Protein AF-A0A919ZT52-F1 (afdb_monomer)

pLDDT: mean 85.52, std 13.45, range [48.03, 97.75]

Solvent-accessible surface area (backbone atoms only — not comparable to full-atom values): 9196 Å² total; per-residue (Å²): 112,70,68,62,54,52,53,54,50,52,52,51,52,50,50,52,53,51,50,53,52,52,51,51,51,50,56,53,46,58,62,31,70,82,72,46,60,67,66,58,29,62,76,74,41,52,54,68,50,17,40,52,54,13,48,51,26,47,76,70,67,39,28,70,61,11,37,57,23,27,50,50,33,56,76,72,36,96,63,74,50,78,50,35,53,62,33,26,48,28,28,48,59,76,64,40,58,69,64,18,57,62,33,38,80,42,30,77,54,56,71,60,32,53,52,51,50,53,40,51,57,54,60,70,72,49,74,85,89,57,88,69,55,63,71,57,54,54,47,49,46,50,52,53,53,51,50,54,52,49,51,53,51,50,53,52,53,50,52,51,54,52,57,70,68,68,61,135

Nearest PDB structures (foldseek):
  5fzq-assembly1_B  TM=6.498E-01  e=5.748E-02  synthetic construct
  3asf-assembly1_A  TM=7.489E-01  e=1.600E-01  Magnetospirillum gryphiswaldense MSR-1
  7y4i-assembly1_A  TM=7.850E-01  e=8.967E-01  Arabidopsis thaliana
  3vtx-assembly2_B  TM=5.626E-01  e=5.522E-01  Candidatus Magnetobacterium bavaricum
  2gw1-assembly1_B  TM=7.653E-01  e=1.456E+00  Saccharomyces cerevisiae

Structure (mmCIF, N/CA/C/O backbone):
data_AF-A0A919ZT52-F1
#
_entry.id   AF-A0A919ZT52-F1
#
loop_
_atom_site.group_PDB
_atom_site.id
_atom_site.type_symbol
_atom_site.label_atom_id
_atom_site.label_alt_id
_atom_site.label_comp_id
_atom_site.label_asym_id
_atom_site.label_entity_id
_atom_site.label_seq_id
_atom_site.pdbx_PDB_ins_code
_atom_site.Cartn_x
_atom_site.Cartn_y
_atom_site.Cartn_z
_atom_site.occupancy
_atom_site.B_iso_or_equiv
_atom_site.auth_seq_id
_atom_site.auth_comp_id
_atom_site.auth_asym_id
_atom_site.auth_atom_id
_atom_site.pdbx_PDB_model_num
ATOM 1 N N . MET A 1 1 ? 14.528 36.307 -48.763 1.00 54.81 1 MET A N 1
ATOM 2 C CA . MET A 1 1 ? 14.983 36.416 -47.352 1.00 54.81 1 MET A CA 1
ATOM 3 C C . MET A 1 1 ? 14.025 35.792 -46.330 1.00 54.81 1 MET A C 1
ATOM 5 O O . MET A 1 1 ? 14.511 35.105 -45.441 1.00 54.81 1 MET A O 1
ATOM 9 N N . LEU A 1 2 ? 12.698 35.955 -46.447 1.00 54.84 2 LEU A N 1
ATOM 10 C CA . LEU A 1 2 ? 11.715 35.403 -45.488 1.00 54.84 2 LEU A CA 1
ATOM 11 C C . LEU A 1 2 ? 11.738 33.864 -45.338 1.00 54.84 2 LEU A C 1
ATOM 13 O O . LEU A 1 2 ? 11.699 33.366 -44.215 1.00 54.84 2 LEU A O 1
ATOM 17 N N . GLY A 1 3 ? 11.890 33.108 -46.433 1.00 60.22 3 GLY A N 1
ATOM 18 C CA . GLY A 1 3 ? 11.948 31.636 -46.383 1.00 60.22 3 GLY A CA 1
ATOM 19 C C . GLY A 1 3 ? 13.192 31.070 -45.678 1.00 60.22 3 GLY A C 1
ATOM 20 O O . GLY A 1 3 ? 13.093 30.090 -44.945 1.00 60.22 3 GLY A O 1
ATOM 21 N N . MET A 1 4 ? 14.354 31.725 -45.817 1.00 58.41 4 MET A N 1
ATOM 22 C CA . MET A 1 4 ? 15.585 31.342 -45.103 1.00 58.41 4 MET A CA 1
ATOM 23 C C . MET A 1 4 ? 15.468 31.575 -43.593 1.00 58.41 4 MET A C 1
ATOM 25 O O . MET A 1 4 ? 15.925 30.746 -42.809 1.00 58.41 4 MET A O 1
ATOM 29 N N . MET A 1 5 ? 14.824 32.672 -43.176 1.00 60.53 5 MET A N 1
ATOM 30 C CA . MET A 1 5 ? 14.585 32.937 -41.754 1.00 60.53 5 MET A CA 1
ATOM 31 C C . MET A 1 5 ? 13.612 31.922 -41.137 1.00 60.53 5 MET A C 1
ATOM 33 O O . MET A 1 5 ? 13.876 31.424 -40.044 1.00 60.53 5 MET A O 1
ATOM 37 N N . GLN A 1 6 ? 12.539 31.545 -41.843 1.00 62.84 6 GLN A N 1
ATOM 38 C CA . GLN A 1 6 ? 11.621 30.495 -41.377 1.00 62.84 6 GLN A CA 1
ATOM 39 C C . GLN A 1 6 ? 12.297 29.120 -41.278 1.00 62.84 6 GLN A C 1
ATOM 41 O O . GLN A 1 6 ? 12.112 28.417 -40.285 1.00 62.84 6 GLN A O 1
ATOM 46 N N . TYR A 1 7 ? 13.120 28.750 -42.260 1.00 68.69 7 TYR A N 1
ATOM 47 C CA . TYR A 1 7 ? 13.857 27.484 -42.250 1.00 68.69 7 TYR A CA 1
ATOM 48 C C . TYR A 1 7 ? 14.858 27.393 -41.086 1.00 68.69 7 TYR A C 1
ATOM 50 O O . TYR A 1 7 ? 14.912 26.381 -40.382 1.00 68.69 7 TYR A O 1
ATOM 58 N N . ASN A 1 8 ? 15.596 28.476 -40.824 1.00 74.00 8 ASN A N 1
ATOM 59 C CA . ASN A 1 8 ? 16.509 28.552 -39.683 1.00 74.00 8 ASN A CA 1
ATOM 60 C C . ASN A 1 8 ? 15.757 28.484 -38.346 1.00 74.00 8 ASN A C 1
ATOM 62 O O . ASN A 1 8 ? 16.186 27.779 -37.436 1.00 74.00 8 ASN A O 1
ATOM 66 N N . TYR A 1 9 ? 14.593 29.129 -38.241 1.00 77.56 9 TYR A N 1
ATOM 67 C CA . TYR A 1 9 ? 13.747 29.062 -37.048 1.00 77.56 9 TYR A CA 1
ATOM 68 C C . TYR A 1 9 ? 13.218 27.644 -36.763 1.00 77.56 9 TYR A C 1
ATOM 70 O O . TYR A 1 9 ? 13.239 27.191 -35.616 1.00 77.56 9 TYR A O 1
ATOM 78 N N . LEU A 1 10 ? 12.795 26.911 -37.799 1.00 79.56 10 LEU A N 1
ATOM 79 C CA . LEU A 1 10 ? 12.364 25.513 -37.681 1.00 79.56 10 LEU A CA 1
ATOM 80 C C . LEU A 1 10 ? 13.504 24.587 -37.232 1.00 79.56 10 LEU A C 1
ATOM 82 O O . LEU A 1 10 ? 13.298 23.763 -36.340 1.00 79.56 10 LEU A O 1
ATOM 86 N N . LYS A 1 11 ? 14.714 24.756 -37.783 1.00 81.25 11 LYS A N 1
ATOM 87 C CA . LYS A 1 11 ? 15.902 24.001 -37.349 1.00 81.25 11 LYS A CA 1
ATOM 88 C C . LYS A 1 11 ? 16.242 24.243 -35.883 1.00 81.25 11 LYS A C 1
ATOM 90 O O . LYS A 1 11 ? 16.494 23.286 -35.157 1.00 81.25 11 LYS A O 1
ATOM 95 N N . ILE A 1 12 ? 16.205 25.500 -35.440 1.00 82.88 12 ILE A N 1
ATOM 96 C CA . ILE A 1 12 ? 16.485 25.867 -34.046 1.00 82.88 12 ILE A CA 1
ATOM 97 C C . ILE A 1 12 ? 15.443 25.243 -33.109 1.00 82.88 12 ILE A C 1
ATOM 99 O O . ILE A 1 12 ? 15.813 24.629 -32.113 1.00 82.88 12 ILE A O 1
ATOM 103 N N . LYS A 1 13 ? 14.147 25.309 -33.450 1.00 85.19 13 LYS A N 1
ATOM 104 C CA . LYS A 1 13 ? 13.085 24.646 -32.670 1.00 85.19 13 LYS A CA 1
ATOM 105 C C . LYS A 1 13 ? 13.278 23.137 -32.569 1.00 85.19 13 LYS A C 1
ATOM 107 O O . LYS A 1 13 ? 13.111 22.581 -31.486 1.00 85.19 13 LYS A O 1
ATOM 112 N N . PHE A 1 14 ? 13.632 22.483 -33.673 1.00 86.38 14 PHE A N 1
ATOM 113 C CA . PHE A 1 14 ? 13.911 21.050 -33.677 1.00 86.38 14 PHE A CA 1
ATOM 114 C C . PHE A 1 14 ? 15.100 20.708 -32.773 1.00 86.38 14 PHE A C 1
ATOM 116 O O . PHE A 1 14 ? 15.004 19.792 -31.963 1.00 86.38 14 PHE A O 1
ATOM 123 N N . PHE A 1 15 ? 16.183 21.488 -32.840 1.00 85.75 15 PHE A N 1
ATOM 124 C CA . PHE A 1 15 ? 17.351 21.301 -31.977 1.00 85.75 15 PHE A CA 1
ATOM 125 C C . PHE A 1 15 ? 17.018 21.493 -30.494 1.00 85.7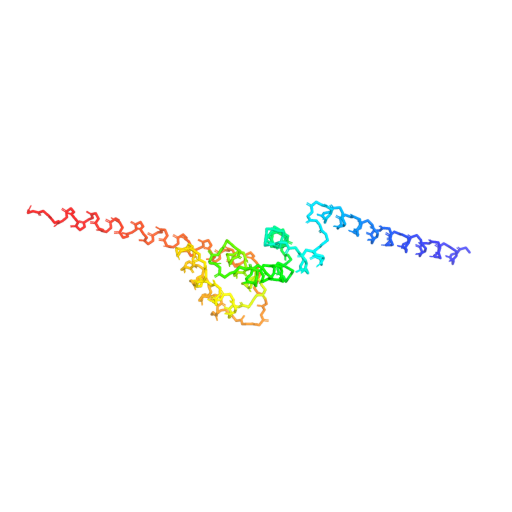5 15 PHE A C 1
ATOM 127 O O . PHE A 1 15 ? 17.458 20.702 -29.667 1.00 85.75 15 PHE A O 1
ATOM 134 N N . ILE A 1 16 ? 16.199 22.494 -30.155 1.00 84.75 16 ILE A N 1
ATOM 135 C CA . ILE A 1 16 ? 15.738 22.728 -28.779 1.00 84.75 16 ILE A CA 1
ATOM 136 C C . ILE A 1 16 ? 14.899 21.545 -28.279 1.00 84.75 16 ILE A C 1
ATOM 138 O O . ILE A 1 16 ? 15.113 21.078 -27.163 1.00 84.75 16 ILE A O 1
ATOM 142 N N . LEU A 1 17 ? 13.975 21.027 -29.097 1.00 84.62 17 LEU A N 1
ATOM 143 C CA . LEU A 1 17 ? 13.155 19.862 -28.745 1.00 84.62 17 LEU A CA 1
ATOM 144 C C . LEU A 1 17 ? 13.998 18.592 -28.583 1.00 84.62 17 LEU A C 1
ATOM 146 O O . LEU A 1 17 ? 13.808 17.853 -27.618 1.00 84.62 17 LEU A O 1
ATOM 150 N N . LEU A 1 18 ? 14.954 18.360 -29.485 1.00 83.62 18 LEU A N 1
ATOM 151 C CA . LEU A 1 18 ? 15.876 17.229 -29.418 1.00 83.62 18 LEU A CA 1
ATOM 152 C C . LEU A 1 18 ? 16.758 17.307 -28.168 1.00 83.62 18 LEU A C 1
ATOM 154 O O . LEU A 1 18 ? 16.915 16.319 -27.454 1.00 83.62 18 LEU A O 1
ATOM 158 N N . TYR A 1 19 ? 17.293 18.489 -27.867 1.00 77.31 19 TYR A N 1
ATOM 159 C CA . TYR A 1 19 ? 18.123 18.716 -26.689 1.00 77.31 19 TYR A CA 1
ATOM 160 C C . TYR A 1 19 ? 17.322 18.557 -25.391 1.00 77.31 19 TYR A C 1
ATOM 162 O O . TYR A 1 19 ? 17.786 17.900 -24.463 1.00 77.31 19 TYR A O 1
ATOM 170 N N . ALA A 1 20 ? 16.087 19.068 -25.341 1.00 73.75 20 ALA A N 1
ATOM 171 C CA . ALA A 1 20 ? 15.180 18.862 -24.213 1.00 73.75 20 ALA A CA 1
ATOM 172 C C . ALA A 1 20 ? 14.838 17.374 -24.010 1.00 73.75 20 ALA A C 1
ATOM 174 O O . ALA A 1 20 ? 14.836 16.893 -22.876 1.00 73.75 20 ALA A O 1
ATOM 175 N N . PHE A 1 21 ? 14.612 16.627 -25.096 1.00 75.31 21 PHE A N 1
ATOM 176 C CA . PHE A 1 21 ? 14.396 15.180 -25.050 1.00 75.31 21 PHE A CA 1
ATOM 177 C C . PHE A 1 21 ? 15.630 14.437 -24.515 1.00 75.31 21 PHE A C 1
ATOM 179 O O . PHE A 1 21 ? 15.511 13.624 -23.597 1.00 75.31 21 PHE A O 1
ATOM 186 N N . LEU A 1 22 ? 16.828 14.767 -25.002 1.00 70.06 22 LEU A N 1
ATOM 187 C CA . LEU A 1 22 ? 18.082 14.167 -24.537 1.00 70.06 22 LEU A CA 1
ATOM 188 C C . LEU A 1 22 ? 18.370 14.482 -23.061 1.00 70.06 22 LEU A C 1
ATOM 190 O O . LEU A 1 22 ? 18.699 13.570 -22.304 1.00 70.06 22 LEU A O 1
ATOM 194 N N . LEU A 1 23 ? 18.176 15.730 -22.618 1.00 68.75 23 LEU A N 1
ATOM 195 C CA . LEU A 1 23 ? 18.315 16.097 -21.204 1.00 68.75 23 LEU A CA 1
ATOM 196 C C . LEU A 1 23 ? 17.302 15.379 -20.318 1.00 68.75 23 LEU A C 1
ATOM 198 O O . LEU A 1 23 ? 17.652 14.950 -19.219 1.00 68.75 23 LEU A O 1
ATOM 202 N N . SER A 1 24 ? 16.059 15.232 -20.784 1.00 61.38 24 SER A N 1
ATOM 203 C CA . SER A 1 24 ? 15.040 14.504 -20.030 1.00 61.38 24 SER A CA 1
ATOM 204 C C . SER A 1 24 ? 15.457 13.047 -19.816 1.00 61.38 24 SER A C 1
ATOM 206 O O . SER A 1 24 ? 15.405 12.562 -18.688 1.00 61.38 24 SER A O 1
ATOM 208 N N . ASN A 1 25 ? 16.000 12.394 -20.848 1.00 58.31 25 ASN A N 1
ATOM 209 C CA . ASN A 1 25 ? 16.524 11.034 -20.748 1.00 58.31 25 ASN A CA 1
ATOM 210 C C . ASN A 1 25 ? 17.766 10.947 -19.853 1.00 58.31 25 ASN A C 1
ATOM 212 O O . ASN A 1 25 ? 17.889 9.987 -19.099 1.00 58.31 25 ASN A O 1
ATOM 216 N N . LEU A 1 26 ? 18.653 11.947 -19.871 1.00 57.75 26 LEU A N 1
ATOM 217 C CA . LEU A 1 26 ? 19.840 11.974 -19.012 1.00 57.75 26 LEU A CA 1
ATOM 218 C C . LEU A 1 26 ? 19.474 12.119 -17.527 1.00 57.75 26 LEU A C 1
ATOM 220 O O . LEU A 1 26 ? 20.028 11.416 -16.685 1.00 57.75 26 LEU A O 1
ATOM 224 N N . LEU A 1 27 ? 18.510 12.984 -17.201 1.00 56.72 27 LEU A N 1
ATOM 225 C CA . LEU A 1 27 ? 18.001 13.144 -15.834 1.00 56.72 27 LEU A CA 1
ATOM 226 C C . LEU A 1 27 ? 17.289 11.877 -15.347 1.00 56.72 27 LEU A C 1
ATOM 228 O O . LEU A 1 27 ? 17.435 11.485 -14.188 1.00 56.72 27 LEU A O 1
ATOM 232 N N . ILE A 1 28 ? 16.547 11.213 -16.236 1.00 55.12 28 ILE A N 1
ATOM 233 C CA . ILE A 1 28 ? 15.935 9.910 -15.965 1.00 55.12 28 ILE A CA 1
ATOM 234 C C . ILE A 1 28 ? 17.027 8.856 -15.712 1.00 55.12 28 ILE A C 1
ATOM 236 O O . ILE A 1 28 ? 16.950 8.135 -14.720 1.00 55.12 28 ILE A O 1
ATOM 240 N N . ALA A 1 29 ? 18.073 8.812 -16.542 1.00 51.56 29 ALA A N 1
ATOM 241 C CA . ALA A 1 29 ? 19.192 7.882 -16.409 1.00 51.56 29 ALA A CA 1
ATOM 242 C C . ALA A 1 29 ? 19.981 8.096 -15.110 1.00 51.56 29 ALA A C 1
ATOM 244 O O . ALA A 1 29 ? 20.216 7.136 -14.385 1.00 51.56 29 ALA A O 1
ATOM 245 N N . GLN A 1 30 ? 20.317 9.340 -14.748 1.00 51.53 30 GLN A N 1
ATOM 246 C CA . GLN A 1 30 ? 20.987 9.653 -13.478 1.00 51.53 30 GLN A CA 1
ATOM 247 C C . GLN A 1 30 ? 20.200 9.151 -12.271 1.00 51.53 30 GLN A C 1
ATOM 249 O O . GLN A 1 30 ? 20.778 8.610 -11.334 1.00 51.53 30 GLN A O 1
ATOM 254 N N . LYS A 1 31 ? 18.874 9.283 -12.310 1.00 52.00 31 LYS A N 1
ATOM 255 C CA . LYS A 1 31 ? 17.990 8.797 -11.253 1.00 52.00 31 LYS A CA 1
ATOM 256 C C . LYS A 1 31 ? 18.036 7.269 -11.113 1.00 52.00 31 LYS A C 1
ATOM 258 O O . LYS A 1 31 ? 17.950 6.773 -9.995 1.00 52.00 31 LYS A O 1
ATOM 263 N N . TYR A 1 32 ? 18.216 6.545 -12.220 1.00 52.19 32 TYR A N 1
ATOM 264 C CA . TYR A 1 32 ? 18.370 5.088 -12.229 1.00 52.19 32 TYR A CA 1
ATOM 265 C C . TYR A 1 32 ? 19.779 4.609 -11.892 1.00 52.19 32 TYR A C 1
ATOM 267 O O . TYR A 1 32 ? 19.910 3.535 -11.322 1.00 52.19 32 TYR A O 1
ATOM 275 N N . ILE A 1 33 ? 20.831 5.390 -12.147 1.00 48.03 33 ILE A N 1
ATOM 276 C CA . ILE A 1 33 ? 22.205 5.016 -11.765 1.00 48.03 33 ILE A CA 1
ATOM 277 C C . ILE A 1 33 ? 22.316 4.749 -10.251 1.00 48.03 33 ILE A C 1
ATOM 279 O O . ILE A 1 33 ? 23.074 3.875 -9.838 1.00 48.03 33 ILE A O 1
ATOM 283 N N . PHE A 1 34 ? 21.519 5.429 -9.420 1.00 51.94 34 PHE A N 1
ATOM 284 C CA . PHE A 1 34 ? 21.512 5.215 -7.967 1.00 51.94 34 PHE A CA 1
ATOM 285 C C . PHE A 1 34 ? 20.701 3.992 -7.501 1.00 51.94 34 PHE A C 1
ATOM 287 O O . PHE A 1 34 ? 20.846 3.581 -6.350 1.00 51.94 34 PHE A O 1
ATOM 294 N N . GLU A 1 35 ? 19.874 3.392 -8.364 1.00 60.88 35 GLU A N 1
ATOM 295 C CA . GLU A 1 35 ? 19.026 2.238 -8.019 1.00 60.88 35 GLU A CA 1
ATOM 296 C C . GLU A 1 35 ? 19.306 0.981 -8.863 1.00 60.88 35 GLU A C 1
ATOM 298 O O . GLU A 1 35 ? 18.9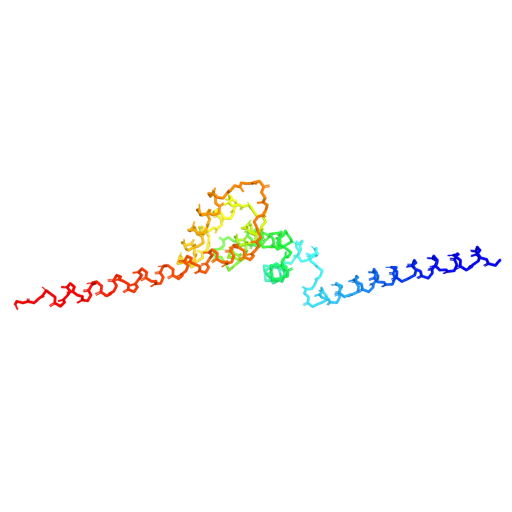70 -0.112 -8.412 1.00 60.88 35 GLU A O 1
ATOM 303 N N . GLY A 1 36 ? 19.987 1.120 -10.007 1.00 68.50 36 GLY A N 1
ATOM 304 C CA . GLY A 1 36 ? 20.198 0.119 -11.059 1.00 68.50 36 GLY A CA 1
ATOM 305 C C . GLY A 1 36 ? 19.156 0.219 -12.188 1.00 68.50 36 GLY A C 1
ATOM 306 O O . GLY A 1 36 ? 18.138 0.897 -12.047 1.00 68.50 36 GLY A O 1
ATOM 307 N N . ASP A 1 37 ? 19.397 -0.456 -13.319 1.00 82.94 37 ASP A N 1
ATOM 308 C CA . ASP A 1 37 ? 18.413 -0.559 -14.409 1.00 82.94 37 ASP A CA 1
ATOM 309 C C . ASP A 1 37 ? 17.153 -1.299 -13.905 1.00 82.94 37 ASP A C 1
ATOM 311 O O . ASP A 1 37 ? 17.252 -2.468 -13.518 1.00 82.94 37 ASP A O 1
ATOM 315 N N . PRO A 1 38 ? 15.962 -0.666 -13.902 1.00 85.25 38 PRO A N 1
ATOM 316 C CA . PRO A 1 38 ? 14.732 -1.291 -13.423 1.00 85.25 38 PRO A CA 1
ATOM 317 C C . PRO A 1 38 ? 14.382 -2.603 -14.111 1.00 85.25 38 PRO A C 1
ATOM 319 O O . PRO A 1 38 ? 13.757 -3.459 -13.483 1.00 85.25 38 PRO A O 1
ATOM 322 N N . GLN A 1 39 ? 14.727 -2.753 -15.392 1.00 88.31 39 GLN A N 1
ATOM 323 C CA . GLN A 1 39 ? 14.419 -3.967 -16.134 1.00 88.31 39 GLN A CA 1
ATOM 324 C C . GLN A 1 39 ? 15.323 -5.111 -15.672 1.00 88.31 39 GLN A C 1
ATOM 326 O O . GLN A 1 39 ? 14.813 -6.170 -15.310 1.00 88.31 39 GLN A O 1
ATOM 331 N N . LEU A 1 40 ? 16.627 -4.856 -15.548 1.00 89.12 40 LEU A N 1
ATOM 332 C CA . LEU A 1 40 ? 17.582 -5.818 -14.997 1.00 89.12 40 LEU A CA 1
ATOM 333 C C . LEU A 1 40 ? 17.231 -6.200 -13.549 1.00 89.12 40 LEU A C 1
ATOM 335 O O . LEU A 1 40 ? 17.250 -7.371 -13.177 1.00 89.12 40 LEU A O 1
ATOM 339 N N . ILE A 1 41 ? 16.838 -5.223 -12.724 1.00 88.38 41 ILE A N 1
ATOM 340 C CA . ILE A 1 41 ? 16.390 -5.474 -11.345 1.00 88.38 41 ILE A CA 1
ATOM 341 C C . ILE A 1 41 ? 15.136 -6.344 -11.316 1.00 88.38 41 ILE A C 1
ATOM 343 O O . ILE A 1 41 ? 15.014 -7.220 -10.461 1.00 88.38 41 ILE A O 1
ATOM 347 N N . PHE A 1 42 ? 14.184 -6.104 -12.212 1.00 90.38 42 PHE A N 1
ATOM 348 C CA . PHE A 1 42 ? 12.969 -6.906 -12.276 1.00 90.38 42 PHE A CA 1
ATOM 349 C C . PHE A 1 42 ? 13.272 -8.370 -12.635 1.00 90.38 42 PHE A C 1
ATOM 351 O O . PHE A 1 42 ? 12.699 -9.290 -12.041 1.00 90.38 42 PHE A O 1
ATOM 358 N N . GLU A 1 43 ? 14.180 -8.581 -13.586 1.00 91.50 43 GLU A N 1
ATOM 359 C CA . GLU A 1 43 ? 14.547 -9.903 -14.093 1.00 91.50 43 GLU A CA 1
ATOM 360 C C . GLU A 1 43 ? 15.389 -10.687 -13.078 1.00 91.50 43 GLU A C 1
ATOM 362 O O . GLU A 1 43 ? 14.985 -11.776 -12.653 1.00 91.50 43 GLU A O 1
ATOM 367 N N . GLU A 1 44 ? 16.495 -10.096 -12.623 1.00 90.50 44 GLU A N 1
ATOM 368 C CA . GLU A 1 44 ? 17.564 -10.779 -11.876 1.00 90.50 44 GLU A CA 1
ATOM 369 C C . GLU A 1 44 ? 17.760 -10.245 -10.450 1.00 90.50 44 GLU A C 1
ATOM 371 O O . GLU A 1 44 ? 18.473 -10.832 -9.633 1.00 90.50 44 GLU A O 1
ATOM 376 N N . GLY A 1 45 ? 17.133 -9.117 -10.121 1.00 88.38 45 GLY A N 1
ATOM 377 C CA . GLY A 1 45 ? 17.330 -8.452 -8.842 1.00 88.38 45 GLY A CA 1
ATOM 378 C C . GLY A 1 45 ? 16.782 -9.239 -7.653 1.00 88.38 45 GLY A C 1
ATOM 379 O O . GLY A 1 45 ? 15.751 -9.911 -7.694 1.00 88.38 45 GLY A O 1
ATOM 380 N N . SER A 1 46 ? 17.442 -9.071 -6.511 1.00 91.88 46 SER A N 1
ATOM 381 C CA . SER A 1 46 ? 16.978 -9.594 -5.227 1.00 91.88 46 SER A CA 1
ATOM 382 C C . SER A 1 46 ? 15.655 -8.956 -4.781 1.00 91.88 46 SER A C 1
ATOM 384 O O . SER A 1 46 ? 15.247 -7.892 -5.259 1.00 91.88 46 SER A O 1
ATOM 386 N N . PHE A 1 47 ? 15.017 -9.547 -3.762 1.00 91.94 47 PHE A N 1
ATOM 387 C CA . PHE A 1 47 ? 13.848 -8.949 -3.103 1.00 91.94 47 PHE A CA 1
ATOM 388 C C . PHE A 1 47 ? 14.117 -7.505 -2.658 1.00 91.94 47 PHE A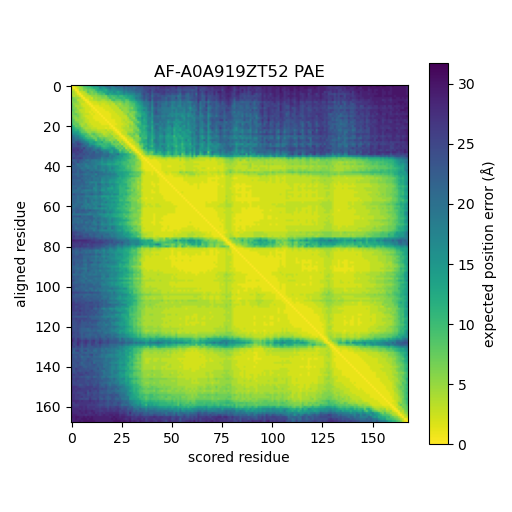 C 1
ATOM 390 O O . PHE A 1 47 ? 13.256 -6.643 -2.798 1.00 91.94 47 PHE A O 1
ATOM 397 N N . LYS A 1 48 ? 15.309 -7.229 -2.108 1.00 91.00 48 LYS A N 1
ATOM 398 C CA . LYS A 1 48 ? 15.660 -5.898 -1.594 1.00 91.00 48 LYS A CA 1
ATOM 399 C C . LYS A 1 48 ? 15.753 -4.875 -2.726 1.00 91.00 48 LYS A C 1
ATOM 401 O O . LYS A 1 48 ? 15.236 -3.775 -2.564 1.00 91.00 48 LYS A O 1
ATOM 406 N N . GLN A 1 49 ? 16.369 -5.243 -3.850 1.00 91.38 49 GLN A N 1
ATOM 407 C CA . GLN A 1 49 ? 16.461 -4.375 -5.028 1.00 91.38 49 GLN A CA 1
ATOM 408 C C . GLN A 1 49 ? 15.067 -4.108 -5.602 1.00 91.38 49 GLN A C 1
ATOM 410 O O . GLN A 1 49 ? 14.655 -2.955 -5.651 1.00 91.38 49 GLN A O 1
ATOM 415 N N . ASN A 1 50 ? 14.284 -5.157 -5.876 1.00 93.38 50 ASN A N 1
ATOM 416 C CA . ASN A 1 50 ? 12.905 -5.019 -6.360 1.00 93.38 50 ASN A CA 1
ATOM 417 C C . ASN A 1 50 ? 12.031 -4.169 -5.425 1.00 93.38 50 ASN A C 1
ATOM 419 O O . ASN A 1 50 ? 11.275 -3.309 -5.875 1.00 93.38 50 ASN A O 1
ATOM 423 N N . TYR A 1 51 ? 12.153 -4.365 -4.111 1.00 93.69 51 TYR A N 1
ATOM 424 C CA . TYR A 1 51 ? 11.412 -3.579 -3.131 1.00 93.69 51 TYR A CA 1
ATOM 425 C C . TYR A 1 51 ? 11.816 -2.104 -3.146 1.00 93.69 51 TYR A C 1
ATOM 427 O O . TYR A 1 51 ? 10.936 -1.245 -3.134 1.00 93.69 51 TYR A O 1
ATOM 435 N N . ASN A 1 52 ? 13.116 -1.806 -3.175 1.00 92.69 52 ASN A N 1
ATOM 436 C CA . ASN A 1 52 ? 13.614 -0.433 -3.163 1.00 92.69 52 ASN A CA 1
ATOM 437 C C . ASN A 1 52 ? 13.207 0.313 -4.439 1.00 92.69 52 ASN A C 1
ATOM 439 O O . ASN A 1 52 ? 12.600 1.378 -4.341 1.00 92.69 52 ASN A O 1
ATOM 443 N N . THR A 1 53 ? 13.424 -0.288 -5.609 1.00 92.56 53 THR A N 1
ATOM 444 C CA . THR A 1 53 ? 13.036 0.298 -6.899 1.00 92.56 53 THR A CA 1
ATOM 445 C C . THR A 1 53 ? 11.514 0.435 -7.006 1.00 92.56 53 THR A C 1
ATOM 447 O O . THR A 1 53 ? 10.985 1.466 -7.422 1.00 92.56 53 THR A O 1
ATOM 450 N N . GLY A 1 54 ? 10.756 -0.566 -6.546 1.00 94.94 54 GLY A N 1
ATOM 451 C CA . GLY A 1 54 ? 9.296 -0.483 -6.482 1.00 94.94 54 GLY A CA 1
ATOM 452 C C . GLY A 1 54 ? 8.806 0.638 -5.559 1.00 94.94 54 GLY A C 1
ATOM 453 O O . GLY A 1 54 ? 7.839 1.335 -5.875 1.00 94.94 54 GLY A O 1
ATOM 454 N N . LEU A 1 55 ? 9.485 0.858 -4.430 1.00 94.56 55 LEU A N 1
ATOM 455 C CA . LEU A 1 55 ? 9.178 1.937 -3.493 1.00 94.56 55 LEU A CA 1
ATOM 456 C C . LEU A 1 55 ? 9.506 3.318 -4.075 1.00 94.56 55 LEU A C 1
ATOM 458 O O . LEU A 1 55 ? 8.752 4.269 -3.865 1.00 94.56 55 LEU A O 1
ATOM 462 N N . PHE A 1 56 ? 10.588 3.432 -4.834 1.00 93.19 56 PHE A N 1
ATOM 463 C CA . PHE A 1 56 ? 10.920 4.644 -5.569 1.00 93.19 56 PHE A CA 1
ATOM 464 C C . PHE A 1 56 ? 9.831 5.020 -6.577 1.00 93.19 56 PHE A C 1
ATOM 466 O O . PHE A 1 56 ? 9.342 6.157 -6.578 1.00 93.19 56 PHE A O 1
ATOM 473 N N . PHE A 1 57 ? 9.371 4.063 -7.385 1.00 94.19 57 PHE A N 1
ATOM 474 C CA . PHE A 1 57 ? 8.276 4.305 -8.325 1.00 94.19 57 PHE A CA 1
ATOM 475 C C . PHE A 1 57 ? 6.969 4.646 -7.616 1.00 94.19 57 PHE A C 1
ATOM 477 O O . PHE A 1 57 ? 6.241 5.545 -8.039 1.00 94.19 57 PHE A O 1
ATOM 484 N N . TYR A 1 58 ? 6.701 3.998 -6.482 1.00 95.25 58 TYR A N 1
ATOM 485 C CA . TYR A 1 58 ? 5.562 4.324 -5.634 1.00 95.25 58 TYR A CA 1
ATOM 486 C C . TYR A 1 58 ? 5.610 5.786 -5.156 1.00 95.25 58 TYR A C 1
ATOM 488 O O . TYR A 1 58 ? 4.627 6.517 -5.299 1.00 95.25 58 TYR A O 1
ATOM 496 N N . ASN A 1 59 ? 6.758 6.234 -4.642 1.00 93.25 59 ASN A N 1
ATOM 497 C CA . ASN A 1 59 ? 6.948 7.596 -4.134 1.00 93.25 59 ASN A CA 1
ATOM 498 C C . ASN A 1 59 ? 6.910 8.655 -5.244 1.00 93.25 59 ASN A C 1
ATOM 500 O O . ASN A 1 59 ? 6.534 9.799 -4.999 1.00 93.25 59 ASN A O 1
ATOM 504 N N . THR A 1 60 ? 7.263 8.271 -6.470 1.00 92.56 60 THR A N 1
ATOM 505 C CA . THR A 1 60 ? 7.260 9.147 -7.652 1.00 92.56 60 THR A CA 1
ATOM 506 C C . THR A 1 60 ? 5.955 9.065 -8.450 1.00 92.56 60 THR A C 1
ATOM 508 O O . THR A 1 60 ? 5.864 9.608 -9.547 1.00 92.56 60 THR A O 1
ATOM 511 N N . ASN A 1 61 ? 4.919 8.440 -7.875 1.00 94.75 61 ASN A N 1
ATOM 512 C CA . ASN A 1 61 ? 3.577 8.263 -8.438 1.00 94.75 61 ASN A CA 1
ATOM 513 C C . ASN A 1 61 ? 3.501 7.434 -9.735 1.00 94.75 61 ASN A C 1
ATOM 515 O O . ASN A 1 61 ? 2.473 7.429 -10.410 1.00 94.75 61 ASN A O 1
ATOM 519 N N . GLN A 1 62 ? 4.550 6.685 -10.068 1.00 94.81 62 GLN A N 1
ATOM 520 C CA . GLN A 1 62 ? 4.582 5.764 -11.204 1.00 94.81 62 GLN A CA 1
ATOM 521 C C . GLN A 1 62 ? 4.040 4.397 -10.765 1.00 94.81 62 GLN A C 1
ATOM 523 O O . GLN A 1 62 ? 4.759 3.402 -10.684 1.00 94.81 62 GLN A O 1
ATOM 528 N N . TRP A 1 63 ? 2.756 4.359 -10.400 1.00 96.62 63 TRP A N 1
ATOM 529 C CA . TRP A 1 63 ? 2.165 3.217 -9.690 1.00 96.62 63 TRP A CA 1
ATOM 530 C C . TRP A 1 63 ? 2.143 1.917 -10.496 1.00 96.62 63 TRP A C 1
ATOM 532 O O . TRP A 1 63 ? 2.281 0.861 -9.894 1.00 96.62 63 TRP A O 1
ATOM 542 N N . GLU A 1 64 ? 2.021 1.977 -11.822 1.00 96.50 64 GLU A N 1
ATOM 543 C CA . GLU A 1 64 ? 2.092 0.795 -12.701 1.00 96.50 64 GLU A CA 1
ATOM 544 C C . GLU A 1 64 ? 3.461 0.098 -12.591 1.00 96.50 64 GLU A C 1
ATOM 546 O O . GLU A 1 64 ? 3.548 -1.105 -12.344 1.00 96.50 64 GLU A O 1
ATOM 551 N N . LEU A 1 65 ? 4.551 0.871 -12.666 1.00 95.56 65 LEU A N 1
ATOM 552 C CA . LEU A 1 65 ? 5.913 0.354 -12.492 1.00 95.56 65 LEU A CA 1
ATOM 553 C C . LEU A 1 65 ? 6.152 -0.128 -11.060 1.00 95.56 65 LEU A C 1
ATOM 555 O O . LEU A 1 65 ? 6.750 -1.184 -10.845 1.00 95.56 65 LEU A O 1
ATOM 559 N N . ALA A 1 66 ? 5.616 0.598 -10.075 1.00 96.81 66 ALA A N 1
ATOM 560 C CA . ALA A 1 66 ? 5.651 0.167 -8.685 1.00 96.81 66 ALA A CA 1
ATOM 561 C C . ALA A 1 66 ? 4.955 -1.190 -8.500 1.00 96.81 66 ALA A C 1
ATOM 563 O O . ALA A 1 66 ? 5.485 -2.049 -7.803 1.00 96.81 66 ALA A O 1
ATOM 564 N N . ILE A 1 67 ? 3.793 -1.410 -9.128 1.00 97.69 67 ILE A N 1
ATOM 565 C CA . ILE A 1 67 ? 3.072 -2.691 -9.081 1.00 97.69 67 ILE A CA 1
ATOM 566 C C . ILE A 1 67 ? 3.930 -3.802 -9.674 1.00 97.69 67 ILE A C 1
ATOM 568 O O . ILE A 1 67 ? 4.072 -4.835 -9.026 1.00 97.69 67 ILE A O 1
ATOM 572 N N . LYS A 1 68 ? 4.541 -3.589 -10.848 1.00 96.25 68 LYS A N 1
ATOM 573 C CA . LYS A 1 68 ? 5.400 -4.588 -11.506 1.00 96.25 68 LYS A CA 1
ATOM 574 C C . LYS A 1 68 ? 6.499 -5.093 -10.559 1.00 96.25 68 LYS A C 1
ATOM 576 O O . LYS A 1 68 ? 6.588 -6.291 -10.297 1.00 96.25 68 LYS A O 1
ATOM 581 N N . LEU A 1 69 ? 7.274 -4.179 -9.978 1.00 95.12 69 LEU A N 1
ATOM 582 C CA . LEU A 1 69 ? 8.397 -4.511 -9.091 1.00 95.12 69 LEU A CA 1
ATOM 583 C C . LEU A 1 69 ? 7.951 -5.037 -7.720 1.00 95.12 69 LEU A C 1
ATOM 585 O O . LEU A 1 69 ? 8.498 -6.008 -7.203 1.00 95.12 69 LEU A O 1
ATOM 589 N N . LEU A 1 70 ? 6.916 -4.447 -7.118 1.00 95.81 70 LEU A N 1
ATOM 590 C CA . LEU A 1 70 ? 6.417 -4.908 -5.820 1.00 95.81 70 LEU A CA 1
ATOM 591 C C . LEU A 1 70 ? 5.689 -6.255 -5.925 1.00 95.81 70 LEU A C 1
ATOM 593 O O . LEU A 1 70 ? 5.646 -6.987 -4.941 1.00 95.81 70 LEU A O 1
ATOM 597 N N . LYS A 1 71 ? 5.132 -6.605 -7.087 1.00 95.12 71 LYS A N 1
ATOM 598 C CA . LYS A 1 71 ? 4.570 -7.936 -7.343 1.00 95.12 71 LYS A CA 1
ATOM 599 C C . LYS A 1 71 ? 5.673 -8.977 -7.527 1.00 95.12 71 LYS A C 1
ATOM 601 O O . LYS A 1 71 ? 5.545 -10.068 -6.983 1.00 95.12 71 LYS A O 1
ATOM 606 N N . ARG A 1 72 ? 6.795 -8.616 -8.160 1.00 94.69 72 ARG A N 1
ATOM 607 C CA . ARG A 1 72 ? 7.997 -9.466 -8.209 1.00 94.69 72 ARG A CA 1
ATOM 608 C C . ARG A 1 72 ? 8.481 -9.846 -6.807 1.00 94.69 72 ARG A C 1
ATOM 610 O O . ARG A 1 72 ? 8.858 -10.987 -6.563 1.00 94.69 72 ARG A O 1
ATOM 617 N N . CYS A 1 73 ? 8.370 -8.938 -5.837 1.00 93.56 73 CYS A N 1
ATOM 618 C CA . CYS A 1 73 ? 8.643 -9.258 -4.435 1.00 93.56 73 CYS A CA 1
ATOM 619 C C . CYS A 1 73 ? 7.750 -10.378 -3.860 1.00 93.56 73 CYS A C 1
ATOM 621 O O . CYS A 1 73 ? 8.244 -11.139 -3.033 1.00 93.56 73 CYS A O 1
ATOM 623 N N . ASP A 1 74 ? 6.480 -10.500 -4.274 1.00 90.62 74 ASP A N 1
ATOM 624 C CA . ASP A 1 74 ? 5.563 -11.589 -3.865 1.00 90.62 74 ASP A CA 1
ATOM 625 C C . ASP A 1 74 ? 6.035 -12.947 -4.417 1.00 90.62 74 ASP A C 1
ATOM 627 O O . ASP A 1 74 ? 5.896 -13.974 -3.760 1.00 90.62 74 ASP A O 1
ATOM 631 N N . GLU A 1 75 ? 6.647 -12.951 -5.604 1.00 89.94 75 GLU A N 1
ATOM 632 C CA . GLU A 1 75 ? 7.213 -14.152 -6.235 1.00 89.94 75 GLU A CA 1
ATOM 633 C C . GLU A 1 75 ? 8.517 -14.587 -5.551 1.00 89.94 75 GLU A C 1
ATOM 635 O O . GLU A 1 75 ? 8.745 -15.775 -5.323 1.00 89.94 75 GLU A O 1
ATOM 640 N N . LEU A 1 76 ? 9.350 -13.617 -5.158 1.00 90.62 76 LEU A N 1
ATOM 641 C CA . LEU A 1 76 ? 10.638 -13.853 -4.500 1.00 90.62 76 LEU A CA 1
ATOM 642 C C . LEU A 1 76 ? 10.510 -14.227 -3.012 1.00 90.62 76 LEU A C 1
ATOM 644 O O . LEU A 1 76 ? 11.474 -14.707 -2.412 1.00 90.62 76 LEU A O 1
ATOM 648 N N . THR A 1 77 ? 9.354 -14.013 -2.367 1.00 83.94 77 THR A N 1
ATOM 649 C CA . THR A 1 77 ? 9.150 -14.432 -0.972 1.00 83.94 77 THR A CA 1
ATOM 650 C C . THR A 1 77 ? 7.730 -14.887 -0.655 1.00 83.94 77 THR A C 1
ATOM 652 O O . THR A 1 77 ? 6.754 -14.192 -0.895 1.00 83.94 77 THR A O 1
ATOM 655 N N . ARG A 1 78 ? 7.613 -16.023 0.044 1.00 69.62 78 ARG A N 1
ATOM 656 C CA . ARG A 1 78 ? 6.325 -16.543 0.546 1.00 69.62 78 ARG A CA 1
ATOM 657 C C . ARG A 1 78 ? 5.853 -15.881 1.851 1.00 69.62 78 ARG A C 1
ATOM 659 O O . ARG A 1 78 ? 4.775 -16.196 2.353 1.00 69.62 78 ARG A O 1
ATOM 666 N N . ARG A 1 79 ? 6.666 -15.011 2.469 1.00 77.75 79 ARG A N 1
ATOM 667 C CA . ARG A 1 79 ? 6.375 -14.422 3.790 1.00 77.75 79 ARG A CA 1
ATOM 668 C C . ARG A 1 79 ? 5.551 -13.136 3.669 1.00 77.75 79 ARG A C 1
ATOM 670 O O . ARG A 1 79 ? 5.740 -12.345 2.751 1.00 77.75 79 ARG A O 1
ATOM 677 N N . LYS A 1 80 ? 4.707 -12.864 4.676 1.00 75.56 80 LYS A N 1
ATOM 678 C CA . LYS A 1 80 ? 4.032 -11.562 4.856 1.00 75.56 80 LYS A CA 1
ATOM 679 C C . LYS A 1 80 ? 5.060 -10.460 5.132 1.00 75.56 80 LYS A C 1
ATOM 681 O O . LYS A 1 80 ? 5.386 -10.184 6.287 1.00 75.56 80 LYS A O 1
ATOM 686 N N . THR A 1 81 ? 5.596 -9.859 4.076 1.00 85.44 81 THR A N 1
ATOM 687 C CA . THR A 1 81 ? 6.665 -8.856 4.147 1.00 85.44 81 THR A CA 1
ATOM 688 C C 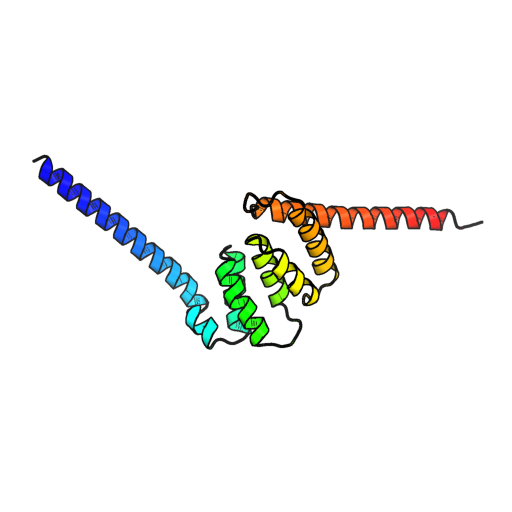. THR A 1 81 ? 6.141 -7.437 3.905 1.00 85.44 81 THR A C 1
ATOM 690 O O . THR A 1 81 ? 4.947 -7.191 3.732 1.00 85.44 81 THR A O 1
ATOM 693 N N . ILE A 1 82 ? 7.048 -6.465 3.984 1.00 91.38 82 ILE A N 1
ATOM 694 C CA . ILE A 1 82 ? 6.746 -5.028 3.990 1.00 91.38 82 ILE A CA 1
ATOM 695 C C . ILE A 1 82 ? 6.165 -4.503 2.665 1.00 91.38 82 ILE A C 1
ATOM 697 O O . ILE A 1 82 ? 5.433 -3.514 2.685 1.00 91.38 82 ILE A O 1
ATOM 701 N N . HIS A 1 83 ? 6.422 -5.182 1.540 1.00 93.75 83 HIS A N 1
ATOM 702 C CA . HIS A 1 83 ? 6.046 -4.739 0.191 1.00 93.75 83 HIS A CA 1
ATOM 703 C C . HIS A 1 83 ? 4.529 -4.724 -0.070 1.00 93.75 83 HIS A C 1
ATOM 705 O O . HIS A 1 83 ? 4.059 -3.925 -0.877 1.00 93.75 83 HIS A O 1
ATOM 711 N N . TYR A 1 84 ? 3.729 -5.522 0.650 1.00 94.94 84 TYR A N 1
ATOM 712 C CA . TYR A 1 84 ? 2.275 -5.550 0.436 1.00 94.94 84 TYR A CA 1
ATOM 713 C C . TYR A 1 84 ? 1.582 -4.227 0.760 1.00 94.94 84 TYR A C 1
ATOM 715 O O . TYR A 1 84 ? 0.527 -3.935 0.201 1.00 94.94 84 TYR A O 1
ATOM 723 N N . LYS A 1 85 ? 2.147 -3.420 1.669 1.00 95.38 85 LYS A N 1
ATOM 724 C CA . LYS A 1 85 ? 1.584 -2.105 1.989 1.00 95.38 85 LYS A CA 1
ATOM 725 C C . LYS A 1 85 ? 1.662 -1.160 0.780 1.00 95.38 85 LYS A C 1
ATOM 727 O O . LYS A 1 85 ? 0.597 -0.699 0.374 1.00 95.38 85 LYS A O 1
ATOM 732 N N . PRO A 1 86 ? 2.845 -0.844 0.215 1.00 96.25 86 PRO A N 1
ATOM 733 C CA . PRO A 1 86 ? 2.914 -0.011 -0.982 1.00 96.25 86 PRO A CA 1
ATOM 734 C C . PRO A 1 86 ? 2.219 -0.670 -2.180 1.00 96.25 86 PRO A C 1
ATOM 736 O O . PRO A 1 86 ? 1.519 0.033 -2.893 1.00 96.25 86 PRO A O 1
ATOM 739 N N . LEU A 1 87 ? 2.275 -2.001 -2.338 1.00 96.44 87 LEU A N 1
ATOM 740 C CA . LEU A 1 87 ? 1.594 -2.698 -3.439 1.00 96.44 87 LEU A CA 1
ATOM 741 C C . LEU A 1 87 ? 0.074 -2.480 -3.420 1.00 96.44 87 LEU A C 1
ATOM 743 O O . LEU A 1 87 ? -0.511 -2.074 -4.423 1.00 96.44 87 LEU A O 1
ATOM 747 N N . ALA A 1 88 ? -0.569 -2.688 -2.266 1.00 96.81 88 ALA A N 1
ATOM 748 C CA . ALA A 1 88 ? -2.006 -2.463 -2.127 1.00 96.81 88 ALA A CA 1
ATOM 749 C C . ALA A 1 88 ? -2.387 -1.001 -2.411 1.00 96.81 88 ALA A C 1
ATOM 751 O O . ALA A 1 88 ? -3.408 -0.742 -3.044 1.00 96.81 88 ALA A O 1
ATOM 752 N N . TRP A 1 89 ? -1.564 -0.044 -1.972 1.00 97.69 89 TRP A N 1
ATOM 753 C CA . TRP A 1 89 ? -1.788 1.374 -2.253 1.00 97.69 89 TRP A CA 1
ATOM 754 C C . TRP A 1 89 ? -1.595 1.731 -3.726 1.00 97.69 89 TRP A C 1
ATOM 756 O O . TRP A 1 89 ? -2.398 2.495 -4.252 1.00 97.69 89 TRP A O 1
ATOM 766 N N . SER A 1 90 ? -0.604 1.159 -4.410 1.00 97.75 90 SER A N 1
ATOM 767 C CA . SER A 1 90 ? -0.433 1.357 -5.851 1.00 97.75 90 SER A CA 1
ATOM 768 C C . SER A 1 90 ? -1.682 0.924 -6.619 1.00 97.75 90 SER A C 1
ATOM 770 O O . SER A 1 90 ? -2.196 1.711 -7.411 1.00 97.75 90 SER A O 1
ATOM 772 N N . HIS A 1 91 ? -2.240 -0.256 -6.309 1.00 96.94 91 HIS A N 1
ATOM 773 C CA . HIS A 1 91 ? -3.511 -0.713 -6.889 1.00 96.94 91 HIS A CA 1
ATOM 774 C C . HIS A 1 91 ? -4.670 0.256 -6.595 1.00 96.94 91 HIS A C 1
ATOM 776 O O . HIS A 1 91 ? -5.458 0.575 -7.483 1.00 96.94 91 HIS A O 1
ATOM 782 N N . ILE A 1 92 ? -4.750 0.802 -5.375 1.00 96.56 92 ILE A N 1
ATOM 783 C CA . ILE A 1 92 ? -5.751 1.825 -5.027 1.00 96.56 92 ILE A CA 1
ATOM 784 C C . ILE A 1 92 ? -5.608 3.073 -5.906 1.00 96.56 92 ILE A C 1
ATOM 786 O O . ILE A 1 92 ? -6.613 3.577 -6.405 1.00 96.56 92 ILE A O 1
ATOM 790 N N . TYR A 1 93 ? -4.393 3.578 -6.112 1.00 96.31 93 TYR A N 1
ATOM 791 C CA . TYR A 1 93 ? -4.182 4.806 -6.882 1.00 96.31 93 TYR A CA 1
ATOM 792 C C . TYR A 1 93 ? -4.423 4.637 -8.388 1.00 96.31 93 TYR A C 1
ATOM 794 O O . TYR A 1 93 ? -4.826 5.595 -9.052 1.00 96.31 93 TYR A O 1
ATOM 802 N N . ILE A 1 94 ? -4.229 3.434 -8.9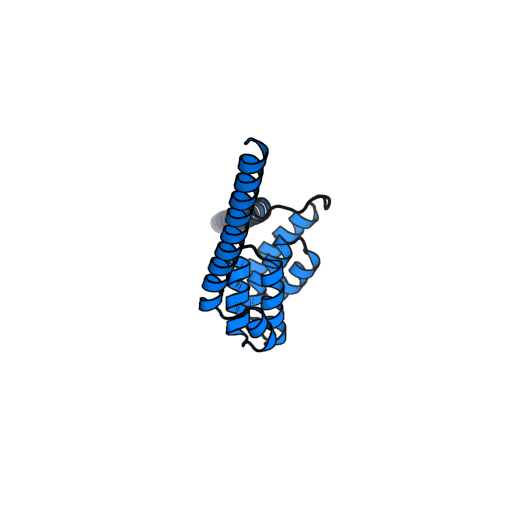39 1.00 94.94 94 ILE A N 1
ATOM 803 C CA . ILE A 1 94 ? -4.612 3.148 -10.332 1.00 94.94 94 ILE A CA 1
ATOM 804 C C . ILE A 1 94 ? -6.114 2.863 -10.490 1.00 94.94 94 ILE A C 1
ATOM 806 O O . ILE A 1 94 ? -6.628 2.977 -11.597 1.00 94.94 94 ILE A O 1
ATOM 810 N N . GLY A 1 95 ? -6.832 2.588 -9.394 1.00 93.81 95 GLY A N 1
ATOM 811 C CA . GLY A 1 95 ? -8.275 2.314 -9.388 1.00 93.81 95 GLY A CA 1
ATOM 812 C C . GLY A 1 95 ? -8.642 0.827 -9.343 1.00 93.81 95 GLY A C 1
ATOM 813 O O . GLY A 1 95 ? -9.822 0.481 -9.383 1.00 93.81 95 GLY A O 1
ATOM 814 N N . ASP A 1 96 ? -7.658 -0.060 -9.206 1.00 94.06 96 ASP A N 1
ATOM 815 C CA . ASP A 1 96 ? -7.861 -1.502 -9.100 1.00 94.06 96 ASP A CA 1
ATOM 816 C C . ASP A 1 96 ? -8.168 -1.917 -7.650 1.00 94.06 96 ASP A C 1
ATOM 818 O O . ASP A 1 96 ? -7.359 -2.473 -6.900 1.00 94.06 96 ASP A O 1
ATOM 822 N N . TYR A 1 97 ? -9.390 -1.610 -7.220 1.00 93.81 97 TYR A N 1
ATOM 823 C CA . TYR A 1 97 ? -9.847 -1.882 -5.856 1.00 93.81 97 TYR A CA 1
ATOM 824 C C . TYR A 1 97 ? -10.061 -3.369 -5.561 1.00 93.81 97 TYR A C 1
ATOM 826 O O . TYR A 1 97 ? -10.140 -3.752 -4.388 1.00 93.81 97 TYR A O 1
ATOM 834 N N . ALA A 1 98 ? -10.212 -4.200 -6.594 1.00 93.06 98 ALA A N 1
ATOM 835 C CA . ALA A 1 98 ? -10.381 -5.637 -6.439 1.00 93.06 98 ALA A CA 1
ATOM 836 C C . ALA A 1 98 ? -9.052 -6.280 -6.037 1.00 93.06 98 ALA A C 1
ATOM 838 O O . ALA A 1 98 ? -8.996 -6.983 -5.024 1.00 93.06 98 ALA A O 1
ATOM 839 N N . GLU A 1 99 ? -7.980 -5.969 -6.763 1.00 94.44 99 GLU A N 1
ATOM 840 C CA . GLU A 1 99 ? -6.659 -6.520 -6.485 1.00 94.44 99 GLU A CA 1
ATOM 841 C C . GLU A 1 99 ? -6.072 -5.951 -5.186 1.00 94.44 99 GLU A C 1
ATOM 843 O O . GLU A 1 99 ? -5.585 -6.703 -4.336 1.00 94.44 99 GLU A O 1
ATOM 848 N N . ALA A 1 100 ? -6.260 -4.648 -4.932 1.00 95.69 100 ALA A N 1
ATOM 849 C CA . ALA A 1 100 ? -5.891 -4.031 -3.657 1.00 95.69 100 ALA A CA 1
ATOM 850 C C . ALA A 1 100 ? -6.474 -4.789 -2.449 1.00 95.69 100 ALA A C 1
ATOM 852 O O . ALA A 1 100 ? -5.776 -5.036 -1.461 1.00 95.69 100 ALA A O 1
ATOM 853 N N . ALA A 1 101 ? -7.747 -5.202 -2.528 1.00 95.12 101 ALA A N 1
ATOM 854 C CA . ALA A 1 101 ? -8.426 -5.915 -1.449 1.00 95.12 101 ALA A CA 1
ATOM 855 C C . ALA A 1 101 ? -7.813 -7.296 -1.156 1.00 95.12 101 ALA A C 1
ATOM 857 O O . ALA A 1 101 ? -7.805 -7.716 0.008 1.00 95.12 101 ALA A O 1
ATOM 858 N N . LYS A 1 102 ? -7.279 -7.992 -2.171 1.00 93.69 102 LYS A N 1
ATOM 859 C CA . LYS A 1 102 ? -6.598 -9.286 -1.995 1.00 93.69 102 LYS A CA 1
ATOM 860 C C . LYS A 1 102 ? -5.327 -9.115 -1.162 1.00 93.69 102 LYS A C 1
ATOM 862 O O . LYS A 1 102 ? -5.118 -9.851 -0.193 1.00 93.69 102 LYS A O 1
ATOM 867 N N . PHE A 1 103 ? -4.530 -8.089 -1.46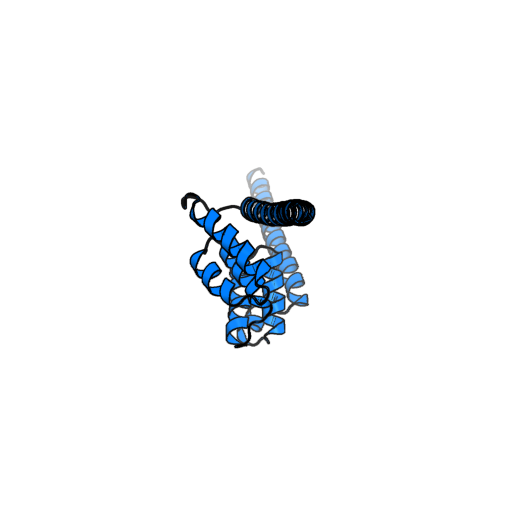5 1.00 93.06 103 PHE A N 1
ATOM 868 C CA . PHE A 1 103 ? -3.267 -7.827 -0.772 1.00 93.06 103 PHE A CA 1
ATOM 869 C C . PHE A 1 103 ? -3.435 -7.314 0.663 1.00 93.06 103 PHE A C 1
ATOM 871 O O . PHE A 1 103 ? -2.555 -7.550 1.493 1.00 93.06 103 PHE A O 1
ATOM 878 N N . LEU A 1 104 ? -4.579 -6.717 1.025 1.00 93.38 104 LEU A N 1
ATOM 879 C CA . LEU A 1 104 ? -4.824 -6.270 2.406 1.00 93.38 104 LEU A CA 1
ATOM 880 C C . LEU A 1 104 ? -4.665 -7.386 3.446 1.00 93.38 104 LEU A C 1
ATOM 882 O O . LEU A 1 104 ? -4.152 -7.133 4.534 1.00 93.38 104 LEU A O 1
ATOM 886 N N . LYS A 1 105 ? -5.062 -8.626 3.126 1.00 89.88 105 LYS A N 1
ATOM 887 C CA . LYS A 1 105 ? -4.929 -9.781 4.040 1.00 89.88 105 LYS A CA 1
ATOM 888 C C . LYS A 1 105 ? -3.464 -10.167 4.305 1.00 89.88 105 LYS A C 1
ATOM 890 O O . LYS A 1 105 ? -3.159 -10.830 5.307 1.00 89.88 105 LYS A O 1
ATOM 895 N N . LYS A 1 106 ? -2.559 -9.769 3.406 1.00 91.50 106 LYS A N 1
ATOM 896 C CA . LYS A 1 106 ? -1.120 -10.030 3.489 1.00 91.50 106 LYS A CA 1
ATOM 897 C C . LYS A 1 106 ? -0.361 -8.928 4.253 1.00 91.50 106 LYS A C 1
ATOM 899 O O . LYS A 1 106 ? 0.762 -9.164 4.691 1.00 91.50 106 LYS A O 1
ATOM 904 N N . ILE A 1 107 ? -0.977 -7.767 4.511 1.00 92.81 107 ILE A N 1
ATOM 905 C CA . ILE A 1 107 ? -0.378 -6.685 5.311 1.00 92.81 107 ILE A CA 1
ATOM 906 C C . ILE A 1 107 ? -0.269 -7.101 6.788 1.00 92.81 107 ILE A C 1
ATOM 908 O O . ILE A 1 107 ? -1.266 -7.425 7.431 1.00 92.81 107 ILE A O 1
ATOM 912 N N . LYS A 1 108 ? 0.945 -7.031 7.356 1.00 90.06 108 LYS A N 1
ATOM 913 C CA . LYS A 1 108 ? 1.228 -7.410 8.757 1.00 90.06 108 LYS A CA 1
ATOM 914 C C . LYS A 1 108 ? 0.490 -6.540 9.785 1.00 90.06 108 LYS A C 1
ATOM 916 O O . LYS A 1 108 ? 0.016 -7.042 10.799 1.00 90.06 108 LYS A O 1
ATOM 921 N N . ASN A 1 109 ? 0.390 -5.231 9.548 1.00 91.94 109 ASN A N 1
ATOM 922 C CA . ASN A 1 109 ? -0.287 -4.313 10.465 1.00 91.94 109 ASN A CA 1
ATOM 923 C C . ASN A 1 109 ? -1.812 -4.361 10.262 1.00 91.94 109 ASN A C 1
ATOM 925 O O . ASN A 1 109 ? -2.341 -3.713 9.358 1.00 91.94 109 ASN A O 1
ATOM 929 N N . LYS A 1 110 ? -2.512 -5.089 11.143 1.00 91.56 110 LYS A N 1
ATOM 930 C CA . LYS A 1 110 ? -3.974 -5.259 11.099 1.00 91.56 110 LYS A CA 1
ATOM 931 C C . LYS A 1 110 ? -4.738 -3.932 11.171 1.00 91.56 110 LYS A C 1
ATOM 933 O O . LYS A 1 110 ? -5.625 -3.712 10.357 1.00 91.56 110 LYS A O 1
ATOM 938 N N . LYS A 1 111 ? -4.344 -3.012 12.063 1.00 91.94 111 LYS A N 1
ATOM 939 C CA . LYS A 1 111 ? -4.985 -1.686 12.192 1.00 91.94 111 LYS A CA 1
ATOM 940 C C . LYS A 1 111 ? -4.900 -0.896 10.884 1.00 91.94 111 LYS A C 1
ATOM 942 O O . LYS A 1 111 ? -5.881 -0.291 10.463 1.00 91.94 111 LYS A O 1
ATOM 947 N N . HIS A 1 112 ? -3.735 -0.926 10.231 1.00 92.31 112 HIS A N 1
ATOM 948 C CA . HIS A 1 112 ? -3.552 -0.303 8.918 1.00 92.31 112 HIS A CA 1
ATOM 949 C C . HIS A 1 112 ? -4.429 -0.979 7.858 1.00 92.31 112 HIS A C 1
ATOM 951 O O . HIS A 1 112 ? -5.122 -0.294 7.115 1.00 92.31 112 HIS A O 1
ATOM 957 N N . ALA A 1 113 ? -4.439 -2.312 7.804 1.00 94.44 113 ALA A N 1
ATOM 958 C CA . ALA A 1 113 ? -5.237 -3.063 6.836 1.00 94.44 113 ALA A CA 1
ATOM 959 C C . ALA A 1 113 ? -6.748 -2.806 6.984 1.00 94.44 113 ALA A C 1
ATOM 961 O O . ALA A 1 113 ? -7.439 -2.624 5.982 1.00 94.44 113 ALA A O 1
ATOM 962 N N . ASP A 1 114 ? -7.257 -2.745 8.217 1.00 94.69 114 ASP A N 1
ATOM 963 C CA . ASP A 1 114 ? -8.664 -2.451 8.498 1.00 94.69 114 ASP A CA 1
ATOM 964 C C . ASP A 1 114 ? -9.029 -1.015 8.094 1.00 94.69 114 ASP A C 1
ATOM 966 O O . ASP A 1 114 ? -10.066 -0.798 7.466 1.00 94.69 114 ASP A O 1
ATOM 970 N N . LEU A 1 115 ? -8.145 -0.046 8.356 1.00 95.69 115 LEU A N 1
ATOM 971 C CA . LEU A 1 115 ? -8.332 1.336 7.915 1.00 95.69 115 LEU A CA 1
ATOM 972 C C . LEU A 1 115 ? -8.398 1.439 6.384 1.00 95.69 115 LEU A C 1
ATOM 974 O O . LEU A 1 115 ? -9.312 2.059 5.843 1.00 95.69 115 LEU A O 1
ATOM 978 N N . VAL A 1 116 ? -7.477 0.785 5.672 1.00 95.50 116 VAL A N 1
ATOM 979 C CA . VAL A 1 116 ? -7.503 0.763 4.202 1.00 95.50 116 VAL A CA 1
ATOM 980 C C . VAL A 1 116 ? -8.743 0.030 3.678 1.00 95.50 116 VAL A C 1
ATOM 982 O O . VAL A 1 116 ? -9.328 0.453 2.684 1.00 95.50 116 VAL A O 1
ATOM 985 N N . ARG A 1 117 ? -9.225 -1.013 4.368 1.00 95.75 117 ARG A N 1
ATOM 986 C CA . ARG A 1 117 ? -10.489 -1.681 4.016 1.00 95.75 117 ARG A CA 1
ATOM 987 C C . ARG A 1 117 ? -11.680 -0.721 4.085 1.00 95.75 117 ARG A C 1
ATOM 989 O O . ARG A 1 117 ? -12.550 -0.798 3.220 1.00 95.75 117 ARG A O 1
ATOM 996 N N . LEU A 1 118 ? -11.734 0.170 5.078 1.00 95.50 118 LEU A N 1
ATOM 997 C CA . LEU A 1 118 ? -12.776 1.202 5.163 1.00 95.50 118 LEU A CA 1
ATOM 998 C C . LEU A 1 118 ? -12.691 2.184 3.991 1.00 95.50 118 LEU A C 1
ATOM 1000 O O . LEU A 1 118 ? -13.716 2.500 3.396 1.00 95.50 118 LEU A O 1
ATOM 1004 N N . VAL A 1 119 ? -11.480 2.604 3.616 1.00 96.25 119 VAL A N 1
ATOM 1005 C CA . VAL A 1 119 ? -11.272 3.464 2.439 1.00 96.25 119 VAL A CA 1
ATOM 1006 C C . VAL A 1 119 ? -11.747 2.771 1.161 1.00 96.25 119 VAL A C 1
ATOM 1008 O O . VAL A 1 119 ? -12.492 3.364 0.391 1.00 96.25 119 VAL A O 1
ATOM 1011 N N . LEU A 1 120 ? -11.407 1.494 0.956 1.00 95.38 120 LEU A N 1
ATOM 1012 C CA . LEU A 1 120 ? -11.880 0.728 -0.202 1.00 95.38 120 LEU A CA 1
ATOM 1013 C C . LEU A 1 120 ? -13.409 0.628 -0.269 1.00 95.38 120 LEU A C 1
ATOM 1015 O O . LEU A 1 120 ? -13.967 0.651 -1.364 1.00 95.38 120 LEU A O 1
ATOM 1019 N N . LYS A 1 121 ? -14.098 0.498 0.874 1.00 94.00 121 LYS A N 1
ATOM 1020 C CA . LYS A 1 121 ? -15.570 0.482 0.907 1.00 94.00 121 LYS A CA 1
ATOM 1021 C C . LYS A 1 121 ? -16.155 1.796 0.398 1.00 94.00 121 LYS A C 1
ATOM 1023 O O . LYS A 1 121 ? -17.131 1.757 -0.342 1.00 94.00 121 LYS A O 1
ATOM 1028 N N . ASP A 1 122 ? -15.559 2.923 0.765 1.00 92.56 122 ASP A N 1
ATOM 1029 C CA . ASP A 1 122 ? -16.007 4.239 0.312 1.00 92.56 122 ASP A CA 1
ATOM 1030 C C . ASP A 1 122 ? -15.682 4.474 -1.162 1.00 92.56 122 ASP A C 1
ATOM 1032 O O . ASP A 1 122 ? -16.554 4.885 -1.921 1.00 92.56 122 ASP A O 1
ATOM 1036 N N . LEU A 1 123 ? -14.469 4.122 -1.599 1.00 92.62 123 LEU A N 1
ATOM 1037 C CA . LEU A 1 123 ? -14.066 4.242 -3.003 1.00 92.62 123 LEU A CA 1
ATOM 1038 C C . LEU A 1 123 ? -14.967 3.423 -3.936 1.00 92.62 123 LEU A C 1
ATOM 1040 O O . LEU A 1 123 ? -15.300 3.879 -5.023 1.00 92.62 123 LEU A O 1
ATOM 1044 N N . LYS A 1 124 ? -15.428 2.245 -3.496 1.00 90.12 124 LYS A N 1
ATOM 1045 C CA . LYS A 1 124 ? -16.370 1.407 -4.257 1.00 90.12 124 LYS A CA 1
ATOM 1046 C C . LYS A 1 124 ? -17.768 2.015 -4.413 1.00 90.12 124 LYS A C 1
ATOM 1048 O O . LYS A 1 124 ? -18.479 1.604 -5.324 1.00 90.12 124 LYS A O 1
ATOM 1053 N N . LYS A 1 125 ? -18.173 2.941 -3.536 1.00 89.81 125 LYS A N 1
ATOM 1054 C CA . LYS A 1 125 ? -19.469 3.640 -3.623 1.00 89.81 125 LYS A CA 1
ATOM 1055 C C . LYS A 1 125 ? -19.438 4.804 -4.610 1.00 89.81 125 LYS A C 1
ATOM 1057 O O . LYS A 1 125 ? -20.493 5.270 -5.027 1.00 89.81 125 LYS A O 1
ATOM 1062 N N . LEU A 1 126 ? -18.249 5.293 -4.954 1.00 86.56 126 LEU A N 1
ATOM 1063 C CA . LEU A 1 126 ? -18.101 6.403 -5.883 1.00 86.56 126 LEU A CA 1
ATOM 1064 C C . LEU A 1 126 ? -18.389 5.949 -7.324 1.00 86.56 126 LEU A C 1
ATOM 1066 O O . LEU A 1 126 ? -18.114 4.800 -7.688 1.00 86.56 126 LEU A O 1
ATOM 1070 N N . PRO A 1 127 ? -18.941 6.836 -8.169 1.00 81.81 127 PRO A N 1
ATOM 1071 C CA . PRO A 1 127 ? -19.242 6.505 -9.554 1.00 81.81 127 PRO A CA 1
ATOM 1072 C C . PRO A 1 127 ? -17.964 6.150 -10.325 1.00 81.81 127 PRO A C 1
ATOM 1074 O O . PRO A 1 127 ? -17.015 6.927 -10.380 1.00 81.81 127 PRO A O 1
ATOM 1077 N N . LYS A 1 128 ? -17.969 4.991 -10.997 1.00 77.62 128 LYS A N 1
ATOM 1078 C CA . LYS A 1 128 ? -16.815 4.434 -11.735 1.00 77.62 128 LYS A CA 1
ATOM 1079 C C . LYS A 1 128 ? -16.391 5.228 -12.980 1.00 77.62 128 LYS A C 1
ATOM 1081 O O . LYS A 1 128 ? -15.429 4.854 -13.639 1.00 77.62 128 LYS A O 1
ATOM 1086 N N . ARG A 1 129 ? -17.117 6.291 -13.340 1.00 69.62 129 ARG A N 1
ATOM 1087 C CA . ARG A 1 129 ? -16.961 6.996 -14.625 1.00 69.62 129 ARG A CA 1
ATOM 1088 C C . ARG A 1 129 ? -15.647 7.775 -14.749 1.00 69.62 129 ARG A C 1
ATOM 1090 O O . ARG A 1 129 ? -15.260 8.101 -15.863 1.00 69.62 129 ARG A O 1
ATOM 1097 N N . LYS A 1 130 ? -14.962 8.085 -13.641 1.00 75.81 130 LYS A N 1
ATOM 1098 C CA . LYS A 1 130 ? -13.699 8.837 -13.658 1.00 75.81 130 LYS A CA 1
ATOM 1099 C C . LYS A 1 130 ? -12.691 8.236 -12.683 1.00 75.81 130 LYS A C 1
ATOM 1101 O O . LYS A 1 130 ? -13.050 7.873 -11.563 1.00 75.81 130 LYS A O 1
ATOM 1106 N N . LYS A 1 131 ? -11.420 8.179 -13.098 1.00 83.00 131 LYS A N 1
ATOM 1107 C CA . LYS A 1 131 ? -10.303 7.847 -12.207 1.00 83.00 131 LYS A CA 1
ATOM 1108 C C . LYS A 1 131 ? -10.277 8.841 -11.048 1.00 83.00 131 LYS A C 1
ATOM 1110 O O . LYS A 1 131 ? -10.299 10.053 -11.261 1.00 83.00 131 LYS A O 1
ATOM 1115 N N . ILE A 1 132 ? -10.236 8.319 -9.829 1.00 91.00 132 ILE A N 1
ATOM 1116 C CA . ILE A 1 132 ? -10.207 9.139 -8.622 1.00 91.00 132 ILE A CA 1
ATOM 1117 C C . ILE A 1 132 ? -8.781 9.645 -8.411 1.00 91.00 132 ILE A C 1
ATOM 1119 O O . ILE A 1 132 ? -7.821 8.877 -8.418 1.00 91.00 132 ILE A O 1
ATOM 1123 N N . GLU A 1 133 ? -8.643 10.951 -8.213 1.00 92.75 133 GLU A N 1
ATOM 1124 C CA . GLU A 1 133 ? -7.347 11.574 -7.969 1.00 92.75 133 GLU A CA 1
ATOM 1125 C C . GLU A 1 133 ? -6.750 11.138 -6.627 1.00 92.75 133 GLU A C 1
ATOM 1127 O O . GLU A 1 133 ? -7.444 11.054 -5.607 1.00 92.75 133 GLU A O 1
ATOM 1132 N N . LYS A 1 134 ? -5.422 10.965 -6.597 1.00 93.94 134 LYS A N 1
ATOM 1133 C CA . LYS A 1 134 ? -4.656 10.642 -5.382 1.00 93.94 134 LYS A CA 1
ATOM 1134 C C . LYS A 1 134 ? -5.022 11.545 -4.203 1.00 93.94 134 LYS A C 1
ATOM 1136 O O . LYS A 1 134 ? -5.204 11.062 -3.092 1.00 93.94 134 LYS A O 1
ATOM 1141 N N . LYS A 1 135 ? -5.167 12.855 -4.434 1.00 95.06 135 LYS A N 1
ATOM 1142 C CA . LYS A 1 135 ? -5.463 13.835 -3.377 1.00 95.06 135 LYS A CA 1
ATOM 114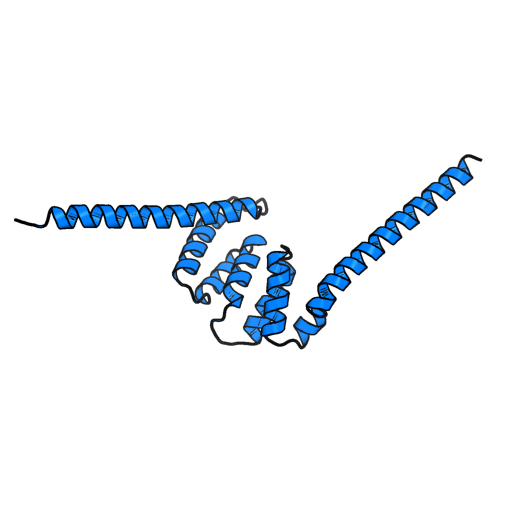3 C C . LYS A 1 135 ? -6.786 13.538 -2.664 1.00 95.06 135 LYS A C 1
ATOM 1145 O O . LYS A 1 135 ? -6.862 13.696 -1.444 1.00 95.06 135 LYS A O 1
ATOM 1150 N N . LEU A 1 136 ? -7.802 13.089 -3.405 1.00 94.06 136 LEU A N 1
ATOM 1151 C CA . LEU A 1 136 ? -9.090 12.695 -2.839 1.00 94.06 136 LEU A CA 1
ATOM 1152 C C . LEU A 1 136 ? -8.971 11.381 -2.060 1.00 94.06 136 LEU A C 1
ATOM 1154 O O . LEU A 1 136 ? -9.468 11.294 -0.941 1.00 94.06 136 LEU A O 1
ATOM 1158 N N . ILE A 1 137 ? -8.253 10.396 -2.604 1.00 95.94 137 ILE A N 1
ATOM 1159 C CA . ILE A 1 137 ? -7.972 9.123 -1.918 1.00 95.94 137 ILE A CA 1
ATOM 1160 C C . ILE A 1 137 ? -7.255 9.376 -0.582 1.00 95.94 137 ILE A C 1
ATOM 1162 O O . ILE A 1 137 ? -7.664 8.862 0.461 1.00 95.94 137 ILE A O 1
ATOM 1166 N N . ASP A 1 138 ? -6.225 10.223 -0.590 1.00 95.81 138 ASP A N 1
ATOM 1167 C CA . ASP A 1 138 ? -5.463 10.594 0.603 1.00 95.81 138 ASP A CA 1
ATOM 1168 C C . ASP A 1 138 ? -6.331 11.333 1.628 1.00 95.81 138 ASP A C 1
ATOM 1170 O O . ASP A 1 138 ? -6.171 11.144 2.837 1.00 95.81 138 ASP A O 1
ATOM 1174 N N . LYS A 1 139 ? -7.255 12.185 1.159 1.00 96.06 139 LYS A N 1
ATOM 1175 C CA . LYS A 1 139 ? -8.229 12.876 2.013 1.00 96.06 139 LYS A CA 1
ATOM 1176 C C . LYS A 1 139 ? -9.151 11.870 2.701 1.00 96.06 139 LYS A C 1
ATOM 1178 O O . LYS A 1 139 ? -9.219 11.887 3.927 1.00 96.06 139 LYS A O 1
ATOM 1183 N N . LEU A 1 140 ? -9.748 10.946 1.947 1.00 94.69 140 LEU A N 1
ATOM 1184 C CA . LEU A 1 140 ? -10.602 9.885 2.493 1.00 94.69 140 LEU A CA 1
ATOM 1185 C C . LEU A 1 140 ? -9.859 9.040 3.534 1.00 94.69 140 LEU A C 1
ATOM 1187 O O . LEU A 1 140 ? -10.402 8.719 4.589 1.00 94.69 140 LEU A O 1
ATOM 1191 N N . TYR A 1 141 ? -8.591 8.711 3.282 1.00 96.56 141 TYR A N 1
ATOM 1192 C CA . TYR A 1 141 ? -7.776 7.986 4.254 1.00 96.56 141 TYR A CA 1
ATOM 1193 C C . TYR A 1 141 ? -7.567 8.761 5.560 1.00 96.56 141 TYR A C 1
ATOM 1195 O O . TYR A 1 141 ? -7.696 8.179 6.642 1.00 96.56 141 TYR A O 1
ATOM 1203 N N . ARG A 1 142 ? -7.262 10.066 5.482 1.00 96.44 142 ARG A N 1
ATOM 1204 C CA . ARG A 1 142 ? -7.125 10.923 6.672 1.00 96.44 142 ARG A CA 1
ATOM 1205 C C . ARG A 1 142 ? -8.431 10.989 7.457 1.00 96.44 142 ARG A C 1
ATOM 1207 O O . ARG A 1 142 ? -8.414 10.713 8.651 1.00 96.44 142 ARG A O 1
ATOM 1214 N N . GLU A 1 143 ? -9.547 11.232 6.779 1.00 95.50 143 GLU A N 1
ATOM 1215 C CA . GLU A 1 143 ? -10.875 11.289 7.399 1.00 95.50 143 GLU A CA 1
ATOM 1216 C C . GLU A 1 143 ? -11.225 9.979 8.110 1.00 95.50 143 GLU A C 1
ATOM 1218 O O . GLU A 1 143 ? -11.620 9.994 9.274 1.00 95.50 143 GLU A O 1
ATOM 1223 N N . LYS A 1 144 ? -10.993 8.818 7.480 1.00 94.88 144 LYS A N 1
ATOM 1224 C CA . LYS A 1 144 ? -11.220 7.521 8.142 1.00 94.88 144 LYS A CA 1
ATOM 1225 C C . LYS A 1 144 ? -10.335 7.311 9.356 1.00 94.88 144 LYS A C 1
ATOM 1227 O O . LYS A 1 144 ? -10.789 6.767 10.361 1.00 94.88 144 LYS A O 1
ATOM 1232 N N . ARG A 1 145 ? -9.073 7.722 9.279 1.00 95.75 145 ARG A N 1
ATOM 1233 C CA . ARG A 1 145 ? -8.144 7.602 10.402 1.00 95.75 145 ARG A CA 1
ATOM 1234 C C . ARG A 1 145 ? -8.613 8.449 11.580 1.00 95.75 145 ARG A C 1
ATOM 1236 O O . ARG A 1 145 ? -8.536 7.995 12.720 1.00 95.75 145 ARG A O 1
ATOM 1243 N N . ASP A 1 146 ? -9.067 9.661 11.299 1.00 95.94 146 ASP A N 1
ATOM 1244 C CA . ASP A 1 146 ? -9.471 10.619 12.317 1.00 95.94 146 ASP A CA 1
ATOM 1245 C C . ASP A 1 146 ? -10.818 10.211 12.938 1.00 95.94 146 ASP A C 1
ATOM 1247 O O . ASP A 1 146 ? -10.919 10.188 14.163 1.00 95.94 146 ASP A O 1
ATOM 1251 N N . LEU A 1 147 ? -11.761 9.690 12.142 1.00 94.50 147 LEU A N 1
ATOM 1252 C CA . LEU A 1 147 ? -12.989 9.051 12.637 1.00 94.50 147 LEU A CA 1
ATOM 1253 C C . LEU A 1 147 ? -12.702 7.875 13.582 1.00 94.50 147 LEU A C 1
ATOM 1255 O O . LEU A 1 147 ? -13.291 7.782 14.656 1.00 94.50 147 LEU A O 1
ATOM 1259 N N . VAL A 1 148 ? -11.769 6.981 13.229 1.00 93.50 148 VAL A N 1
ATOM 1260 C CA . VAL A 1 148 ? -11.387 5.852 14.101 1.00 93.50 148 VAL A CA 1
ATOM 1261 C C . VAL A 1 148 ? -10.755 6.346 15.406 1.00 93.50 148 VAL A C 1
ATOM 1263 O O . VAL A 1 148 ? -11.010 5.784 16.474 1.00 93.50 148 VAL A O 1
ATOM 1266 N N . LYS A 1 149 ? -9.931 7.400 15.349 1.00 94.69 149 LYS A N 1
ATOM 1267 C CA . LYS A 1 149 ? -9.350 8.017 16.549 1.00 94.69 149 LYS A CA 1
ATOM 1268 C C . LYS A 1 149 ? -10.424 8.640 17.437 1.00 94.69 149 LYS A C 1
ATOM 1270 O O . LYS A 1 149 ? -10.368 8.459 18.651 1.00 94.69 149 LYS A O 1
ATOM 1275 N N . GLU A 1 150 ? -11.373 9.361 16.851 1.00 95.31 150 GLU A N 1
ATOM 1276 C CA . GLU A 1 150 ? -12.462 10.008 17.577 1.00 95.31 150 GLU A CA 1
ATOM 1277 C C . GLU A 1 150 ? -13.390 8.980 18.226 1.00 95.31 150 GLU A C 1
ATOM 1279 O O . GLU A 1 150 ? -13.661 9.080 19.421 1.00 95.31 150 GLU A O 1
ATOM 1284 N N . ALA A 1 151 ? -13.786 7.940 17.487 1.00 93.38 151 ALA A N 1
ATOM 1285 C CA . ALA A 1 151 ? -14.578 6.836 18.018 1.00 93.38 151 ALA A CA 1
ATOM 1286 C C . ALA A 1 151 ? -13.884 6.192 19.224 1.00 93.38 151 ALA A C 1
ATOM 1288 O O . ALA A 1 151 ? -14.490 6.055 20.280 1.00 93.38 151 ALA A O 1
ATOM 1289 N N . LYS A 1 152 ? -12.577 5.909 19.119 1.00 92.75 152 LYS A N 1
ATOM 1290 C CA . LYS A 1 152 ? -11.797 5.377 20.244 1.00 92.75 152 LYS A CA 1
ATOM 1291 C C . LYS A 1 152 ? -11.815 6.314 21.459 1.00 92.75 152 LYS A C 1
ATOM 1293 O O . LYS A 1 152 ? -11.932 5.837 22.583 1.00 92.75 152 LYS A O 1
ATOM 1298 N N . ARG A 1 153 ? -11.683 7.631 21.257 1.00 94.56 153 ARG A N 1
ATOM 1299 C CA . ARG A 1 153 ? -11.750 8.618 22.351 1.00 94.56 153 ARG A CA 1
ATOM 1300 C C . ARG A 1 153 ? -13.127 8.621 23.016 1.00 94.56 153 ARG A C 1
ATOM 1302 O O . ARG A 1 153 ? -13.186 8.574 24.239 1.00 94.56 153 ARG A O 1
ATOM 1309 N N . LYS A 1 154 ? -14.202 8.616 22.222 1.00 94.62 154 LYS A N 1
ATOM 1310 C CA . LYS A 1 154 ? -15.588 8.555 22.707 1.00 94.62 154 LYS A CA 1
ATOM 1311 C C . LYS A 1 154 ? -15.854 7.276 23.501 1.00 94.62 154 LYS A C 1
ATOM 1313 O O . LYS A 1 154 ? -16.380 7.367 24.600 1.00 94.62 154 LYS A O 1
ATOM 1318 N N . THR A 1 155 ? -15.404 6.115 23.019 1.00 93.25 155 THR A N 1
ATOM 1319 C CA . THR A 1 155 ? -15.529 4.842 23.751 1.00 93.25 155 THR A CA 1
ATOM 1320 C C . THR A 1 155 ? -14.803 4.877 25.096 1.00 93.25 155 THR A C 1
ATOM 1322 O O . THR A 1 155 ? -15.345 4.413 26.089 1.00 93.25 155 THR A O 1
ATOM 1325 N N . ILE A 1 156 ? -13.598 5.456 25.160 1.00 90.75 156 ILE A N 1
ATOM 1326 C CA . ILE A 1 156 ? -12.855 5.592 26.425 1.00 90.75 156 ILE A CA 1
ATOM 1327 C C . ILE A 1 156 ? -13.571 6.550 27.384 1.00 90.75 156 ILE A C 1
ATOM 1329 O O . ILE A 1 156 ? -13.637 6.272 28.576 1.00 90.75 156 ILE A O 1
ATOM 1333 N N . ALA A 1 157 ? -14.084 7.678 26.885 1.00 91.06 157 ALA A N 1
ATOM 1334 C CA . ALA A 1 157 ? -14.830 8.633 27.702 1.00 91.06 157 ALA A CA 1
ATOM 1335 C C . ALA A 1 157 ? -16.110 8.004 28.269 1.00 91.06 157 ALA A C 1
ATOM 1337 O O . ALA A 1 157 ? -16.369 8.130 29.459 1.00 91.06 157 ALA A O 1
ATOM 1338 N N . PHE A 1 158 ? -16.851 7.270 27.437 1.00 89.50 158 PHE A N 1
ATOM 1339 C CA . PHE A 1 158 ? -18.049 6.546 27.848 1.00 89.50 158 PHE A CA 1
ATOM 1340 C C . PHE A 1 158 ? -17.739 5.481 28.907 1.00 89.50 158 PHE A C 1
ATOM 1342 O O . PHE A 1 158 ? -18.344 5.494 29.971 1.00 89.50 158 PHE A O 1
ATOM 1349 N N . ALA A 1 159 ? -16.714 4.652 28.684 1.00 86.69 159 ALA A N 1
ATOM 1350 C CA . ALA A 1 159 ? -16.291 3.646 29.658 1.00 86.69 159 ALA A CA 1
ATOM 1351 C C . ALA A 1 159 ? -15.864 4.262 31.004 1.00 86.69 159 ALA A C 1
ATOM 1353 O O . ALA A 1 159 ? -16.117 3.684 32.053 1.00 86.69 159 ALA A O 1
ATOM 1354 N N . LYS A 1 160 ? -15.234 5.447 31.003 1.00 86.00 160 LYS A N 1
ATOM 1355 C CA . LYS A 1 160 ? -14.903 6.161 32.248 1.00 86.00 160 LYS A CA 1
ATOM 1356 C C . LYS A 1 160 ? -16.150 6.597 33.017 1.00 86.00 160 LYS A C 1
ATOM 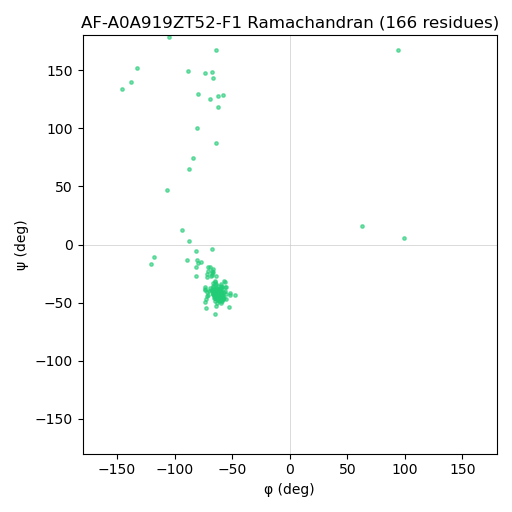1358 O O . LYS 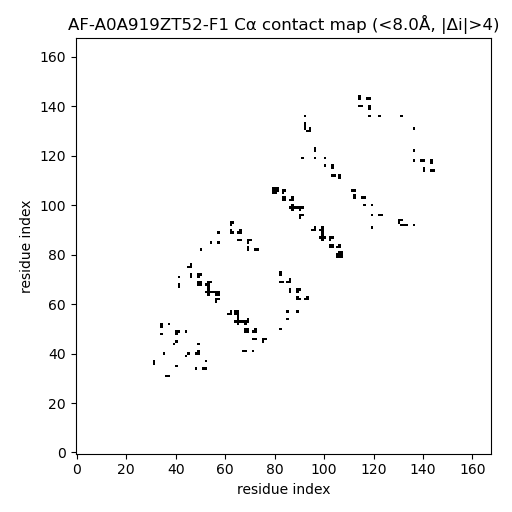A 1 160 ? -16.144 6.476 34.235 1.00 86.00 160 LYS A O 1
ATOM 1363 N N . ILE A 1 161 ? -17.177 7.085 32.315 1.00 83.19 161 ILE A N 1
ATOM 1364 C CA . ILE A 1 161 ? -18.461 7.481 32.915 1.00 83.19 161 ILE A CA 1
ATOM 1365 C C . ILE A 1 161 ? -19.183 6.256 33.487 1.00 83.19 161 ILE A C 1
ATOM 1367 O O . ILE A 1 161 ? -19.677 6.306 34.609 1.00 83.19 161 ILE A O 1
ATOM 1371 N N . GLU A 1 162 ? -19.213 5.144 32.746 1.00 76.69 162 GLU A N 1
ATOM 1372 C CA . GLU A 1 162 ? -19.810 3.894 33.232 1.00 76.69 162 GLU A CA 1
ATOM 1373 C C . GLU A 1 162 ? -19.107 3.387 34.491 1.00 76.69 162 GLU A C 1
ATOM 1375 O O . GLU A 1 162 ? -19.780 3.084 35.465 1.00 76.69 162 GLU A O 1
ATOM 1380 N N . VAL A 1 163 ? -17.769 3.361 34.511 1.00 72.50 163 VAL A N 1
ATOM 1381 C CA . VAL A 1 163 ? -17.000 2.929 35.690 1.00 72.50 163 VAL A CA 1
ATOM 1382 C C . VAL A 1 163 ? -17.215 3.863 36.884 1.00 72.50 163 VAL A C 1
ATOM 1384 O O . VAL A 1 163 ? -17.339 3.376 38.002 1.00 72.50 163 VAL A O 1
ATOM 1387 N N . SER A 1 164 ? -17.300 5.185 36.682 1.00 63.53 164 SER A N 1
ATOM 1388 C CA . SER A 1 164 ? -17.607 6.115 37.783 1.00 63.53 164 SER A CA 1
ATOM 1389 C C . SER A 1 164 ? -19.030 5.967 38.321 1.00 63.53 164 SER A C 1
ATOM 1391 O O . SER A 1 164 ? -19.258 6.253 39.489 1.00 63.53 164 SER A O 1
ATOM 1393 N N . ASN A 1 165 ? -19.966 5.495 37.494 1.00 60.03 165 ASN A N 1
ATOM 1394 C CA . ASN A 1 165 ? -21.337 5.181 37.901 1.00 60.03 165 ASN A CA 1
ATOM 1395 C C . ASN A 1 165 ? -21.483 3.739 38.436 1.00 60.03 165 ASN A C 1
ATOM 1397 O O . ASN A 1 165 ? -22.593 3.318 38.746 1.00 60.03 165 ASN A O 1
ATOM 1401 N N . TYR A 1 166 ? -20.382 2.980 38.525 1.00 53.94 166 TYR A N 1
ATOM 1402 C CA . TYR A 1 166 ? -20.323 1.597 39.010 1.00 53.94 166 TYR A CA 1
ATOM 1403 C C . TYR A 1 166 ? -19.674 1.527 40.408 1.00 53.94 166 TYR A C 1
ATOM 1405 O O . TYR A 1 166 ? -18.774 0.725 40.661 1.00 53.94 166 TYR A O 1
ATOM 1413 N N . GLY A 1 167 ? -20.108 2.406 41.312 1.00 55.47 167 GLY A N 1
ATOM 1414 C CA . GLY A 1 167 ? -19.824 2.366 42.751 1.00 55.47 167 GLY A CA 1
ATOM 1415 C C . GLY A 1 167 ? -21.127 2.585 43.539 1.00 55.47 167 GLY A C 1
ATOM 1416 O O . GLY A 1 167 ? -22.037 3.183 42.965 1.00 55.47 167 GLY A O 1
ATOM 1417 N N . PRO A 1 168 ? -21.252 2.052 44.774 1.00 58.53 168 PRO A N 1
ATOM 1418 C CA . PRO A 1 168 ? -22.487 2.111 45.565 1.00 58.53 168 PRO A CA 1
ATOM 1419 C C . PRO A 1 168 ? -22.941 3.538 45.886 1.00 58.53 168 PRO A C 1
ATOM 1421 O O . PRO A 1 168 ? -22.064 4.421 46.032 1.00 58.53 168 PRO A O 1
#

Sequence (168 aa):
MLGMMQYNYLKIKFFILLYAFLLSNLLIAQKYIFEGDPQLIFEEGSFKQNYNTGLFFYNTNQWELAIKLLKRCDELTRRKTIHYKPLAWSHIYIGDYAEAAKFLKKIKNKKHADLVRLVLKDLKKLPKRKKIEKKLIDKLYREKRDLVKEAKRKTIAFAKIEVSNYGP

Mean predicted aligned error: 10.33 Å

Radius of gyration: 24.44 Å; Cα contacts (8 Å, |Δi|>4): 128; chains: 1; bounding box: 45×53×93 Å

Secondary structure (DSSP, 8-state):
-HHHHHHHHHHHHHHHHHHHHHHHHHHHHHHHHTT--HHHHHHH--HHHHHHHHHHHHHTT-HHHHHHHHHHHHHH--S--TTHHHHHHHHHHHT-HHHHHHHHTT-S-HHHHHHHHHHHHHHTTS-TTSPPPHHHHHHHHHHHHHHHHHHHHHHHHHHHHHHHTS--

Foldseek 3Di:
DVVVVVVVVVVVVVVVVVVVVVVVVVVVVVVCVVLDDLVCCLVPNALVSLQVVLVVCLVVLVLVSNLSSLVSNVVRDVALDDSLVSNLVSCVQQPNLVVSLVSLVSHPDVVSSVLVVVLSVVSVPDDPPDRDHPVVSVVSSVVSVVVVVVVVVVVVVVVVVVVVVPDD